Protein AF-A0A832T4N2-F1 (afdb_monomer_lite)

Foldseek 3Di:
DDDPVLLVQLLVVLLVCLVVCVVLVVQAWKKWWWKQFAPPHIDTDIDGDHYAQAWDWDDDPGMIIIIGTDDDSPSVVVSVVVCCNRVVVDQDQFDKFAADPQVRCVVSQWAWPDWDDDDAWIWTWTDHSNWIKIWTWGCPDDRMTGTHDIDTD

Secondary structure (DSSP, 8-state):
---HHHHHHHHHHHHHHHHHHHHHTTTSEEEEEEEEETTTEEEEEEEEESS----EEEE-SSEEEEEEE-----HHHHHHHHHHHHTT-S--TT-EEES-HHHHHHHTT-EEEEEEE-SS-EEEEEEETTEEEEEEEEEEETTEEEEEEEEE-

Organism: Pyrococcus horikoshii (NCBI:txid53953)

Structure (mmCIF, N/CA/C/O backbone):
data_AF-A0A832T4N2-F1
#
_entry.id   AF-A0A832T4N2-F1
#
loop_
_atom_site.group_PDB
_atom_site.id
_atom_site.type_symbol
_atom_site.label_atom_id
_atom_site.label_alt_id
_atom_site.label_comp_id
_atom_site.label_asym_id
_atom_site.label_entity_id
_atom_site.label_seq_id
_atom_site.pdbx_PDB_ins_code
_atom_site.Cartn_x
_atom_site.Cartn_y
_atom_site.Cartn_z
_atom_site.occupancy
_atom_site.B_iso_or_equiv
_atom_site.auth_seq_id
_atom_site.auth_comp_id
_atom_site.auth_asym_id
_atom_site.auth_atom_id
_atom_site.pdbx_PDB_model_num
ATOM 1 N N . MET A 1 1 ? -0.259 17.711 -1.023 1.00 61.34 1 MET A N 1
ATOM 2 C CA . MET A 1 1 ? 0.805 16.910 -0.364 1.00 61.34 1 MET A CA 1
ATOM 3 C C . MET A 1 1 ? 0.506 16.863 1.134 1.00 61.34 1 MET A C 1
ATOM 5 O O . MET A 1 1 ? 0.121 17.892 1.673 1.00 61.34 1 MET A O 1
ATOM 9 N N . ILE A 1 2 ? 0.613 15.702 1.794 1.00 75.25 2 ILE A N 1
ATOM 10 C CA . ILE A 1 2 ? 0.229 15.547 3.212 1.00 75.25 2 ILE A CA 1
ATOM 11 C C . ILE A 1 2 ? 1.229 16.268 4.131 1.00 75.25 2 ILE A C 1
ATOM 13 O O . ILE A 1 2 ? 2.436 16.036 4.037 1.00 75.25 2 ILE A O 1
ATOM 17 N N . THR A 1 3 ? 0.746 17.104 5.053 1.00 84.44 3 THR A N 1
ATOM 18 C CA . THR A 1 3 ? 1.600 17.839 6.004 1.00 84.44 3 THR A CA 1
ATOM 19 C C . THR A 1 3 ? 2.162 16.933 7.107 1.00 84.44 3 THR A C 1
ATOM 21 O O . THR A 1 3 ? 1.596 15.886 7.428 1.00 84.44 3 THR A O 1
ATOM 24 N N . ALA A 1 4 ? 3.261 17.345 7.752 1.00 84.81 4 ALA A N 1
ATOM 25 C CA . ALA A 1 4 ? 3.848 16.612 8.882 1.00 84.81 4 ALA A CA 1
ATOM 26 C C . ALA A 1 4 ? 2.855 16.417 10.047 1.00 84.81 4 ALA A C 1
ATOM 28 O O . ALA A 1 4 ? 2.838 15.365 10.688 1.00 84.81 4 ALA A O 1
ATOM 29 N N . THR A 1 5 ? 1.982 17.401 10.280 1.00 88.12 5 THR A N 1
ATOM 30 C CA . THR A 1 5 ? 0.914 17.324 11.284 1.00 88.12 5 THR A CA 1
ATOM 31 C C . THR A 1 5 ? -0.080 16.214 10.958 1.00 88.12 5 THR A C 1
ATOM 33 O O . THR A 1 5 ? -0.389 15.406 11.834 1.00 88.12 5 THR A O 1
ATOM 36 N N . ILE A 1 6 ? -0.524 16.121 9.699 1.00 88.00 6 ILE A N 1
ATOM 37 C CA . ILE A 1 6 ? -1.430 15.052 9.258 1.00 88.00 6 ILE A CA 1
ATOM 38 C C . ILE A 1 6 ? -0.735 13.692 9.388 1.00 88.00 6 ILE A C 1
ATOM 40 O O . ILE A 1 6 ? -1.332 12.768 9.924 1.00 88.00 6 ILE A O 1
ATOM 44 N N . LYS A 1 7 ? 0.548 13.568 9.019 1.00 90.12 7 LYS A N 1
ATOM 45 C CA . LYS A 1 7 ? 1.307 12.313 9.200 1.00 90.12 7 LYS A CA 1
ATOM 46 C C . LYS A 1 7 ? 1.343 11.859 10.661 1.00 90.12 7 LYS A C 1
ATOM 48 O O . LYS A 1 7 ? 1.111 10.690 10.954 1.00 90.12 7 LYS A O 1
ATOM 53 N N . ARG A 1 8 ? 1.594 12.784 11.592 1.00 91.50 8 ARG A N 1
ATOM 54 C CA . ARG A 1 8 ? 1.602 12.481 13.030 1.00 91.50 8 ARG A CA 1
ATOM 55 C C . ARG A 1 8 ? 0.223 12.051 13.531 1.00 91.50 8 ARG A C 1
ATOM 57 O O . ARG A 1 8 ? 0.135 11.111 14.315 1.00 91.50 8 ARG A O 1
ATOM 64 N N . ASN A 1 9 ? -0.833 12.738 13.103 1.00 92.19 9 ASN A N 1
ATOM 65 C CA . ASN A 1 9 ? -2.199 12.404 13.503 1.00 92.19 9 ASN A CA 1
ATOM 66 C C . ASN A 1 9 ? -2.627 11.051 12.917 1.00 92.19 9 ASN A C 1
ATOM 68 O O . ASN A 1 9 ? -3.176 10.230 13.640 1.00 92.19 9 ASN A O 1
ATOM 72 N N . LEU A 1 10 ? -2.263 10.770 11.665 1.00 93.12 10 LEU A N 1
ATOM 73 C CA . LEU A 1 10 ? -2.536 9.498 11.000 1.00 93.12 10 LEU A CA 1
ATOM 74 C C . LEU A 1 10 ? -1.922 8.329 11.772 1.00 93.12 10 LEU A C 1
ATOM 76 O O . LEU A 1 10 ? -2.597 7.347 12.056 1.00 93.12 10 LEU A O 1
ATOM 80 N N . PHE A 1 11 ? -0.651 8.455 12.164 1.00 94.88 11 PHE A N 1
ATOM 81 C CA . PHE A 1 11 ? 0.024 7.433 12.961 1.00 94.88 11 PHE A CA 1
ATOM 82 C C . PHE A 1 11 ? -0.671 7.189 14.310 1.00 94.88 11 PHE A C 1
ATOM 84 O O . PHE A 1 11 ? -0.791 6.041 14.744 1.00 94.88 11 PHE A O 1
ATOM 91 N N . LYS A 1 12 ? -1.149 8.255 14.968 1.00 94.69 12 LYS A N 1
ATOM 92 C CA . LYS A 1 12 ? -1.902 8.142 16.224 1.00 94.69 12 LYS A CA 1
ATOM 93 C C . LYS A 1 12 ? -3.214 7.389 16.026 1.00 94.69 12 LYS A C 1
ATOM 95 O O . LYS A 1 12 ? -3.474 6.473 16.798 1.00 94.69 12 LYS A O 1
ATOM 100 N N . GLU A 1 13 ? -3.999 7.732 15.007 1.00 95.50 13 GLU A N 1
ATOM 101 C CA . GLU A 1 13 ? -5.275 7.054 14.746 1.00 95.50 13 GLU A CA 1
ATOM 102 C C . GLU A 1 13 ? -5.066 5.583 14.363 1.00 95.50 13 GLU A C 1
ATOM 104 O O . GLU A 1 13 ? -5.690 4.709 14.955 1.00 95.50 13 GLU A O 1
ATOM 109 N N . ILE A 1 14 ? -4.093 5.270 13.499 1.00 95.56 14 ILE A N 1
ATOM 110 C CA . ILE A 1 14 ? -3.740 3.876 13.170 1.00 95.56 14 ILE A CA 1
ATOM 111 C C . ILE A 1 14 ? -3.344 3.089 14.426 1.00 95.56 14 ILE A C 1
ATOM 113 O O . ILE A 1 14 ? -3.730 1.933 14.587 1.00 95.56 14 ILE A O 1
ATOM 117 N N . SER A 1 15 ? -2.595 3.709 15.341 1.00 95.88 15 SER A N 1
ATOM 118 C CA . SER A 1 15 ? -2.179 3.055 16.588 1.00 95.88 15 SER A CA 1
ATOM 119 C C . SER A 1 15 ? -3.365 2.702 17.493 1.00 95.88 15 SER A C 1
ATOM 121 O O . SER A 1 15 ? -3.313 1.684 18.182 1.00 95.88 15 SER A O 1
ATOM 123 N N . LYS A 1 16 ? -4.438 3.505 17.479 1.00 96.06 16 LYS A N 1
ATOM 124 C CA . LYS A 1 16 ? -5.666 3.228 18.241 1.00 96.06 16 LYS A CA 1
ATOM 125 C C . LYS A 1 16 ? -6.472 2.068 17.661 1.00 96.06 16 LYS A C 1
ATOM 127 O O . LYS A 1 16 ? -7.135 1.381 18.426 1.00 96.06 16 LYS A O 1
ATOM 132 N N . LEU A 1 17 ? -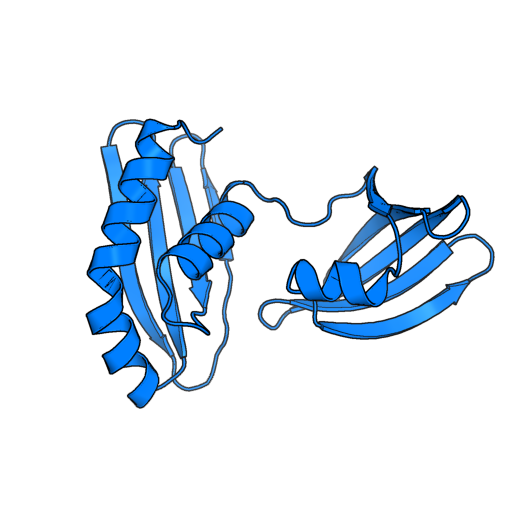6.386 1.832 16.351 1.00 95.06 17 LEU A N 1
ATOM 133 C CA . LEU A 1 17 ? -7.115 0.760 15.664 1.00 95.06 17 LEU A CA 1
ATOM 134 C C . LEU A 1 17 ? -6.474 -0.625 15.827 1.00 95.06 17 LEU A C 1
ATOM 136 O O . LEU A 1 17 ? -7.091 -1.627 15.485 1.00 95.06 17 LEU A O 1
ATOM 140 N N . ILE A 1 18 ? -5.249 -0.727 16.356 1.00 95.12 18 ILE A N 1
ATOM 141 C CA . ILE A 1 18 ? -4.545 -2.018 16.469 1.00 95.12 18 ILE A CA 1
ATOM 142 C C . ILE A 1 18 ? -5.327 -3.089 17.249 1.00 95.12 18 ILE A C 1
ATOM 144 O O . ILE A 1 18 ? -5.335 -4.233 16.787 1.00 95.12 18 ILE A O 1
ATOM 148 N N . PRO A 1 19 ? -5.967 -2.796 18.399 1.00 94.25 19 PRO A N 1
ATOM 149 C CA . PRO A 1 19 ? -6.781 -3.786 19.100 1.00 94.25 19 PRO A CA 1
ATOM 150 C C . PRO A 1 19 ? -7.951 -4.300 18.248 1.00 94.25 19 PRO A C 1
ATOM 152 O O . PRO A 1 19 ? -8.161 -5.506 18.180 1.00 94.25 19 PRO A O 1
ATOM 155 N N . GLU A 1 20 ? -8.647 -3.404 17.545 1.00 94.12 20 GLU A N 1
ATOM 156 C CA . GLU A 1 20 ? -9.7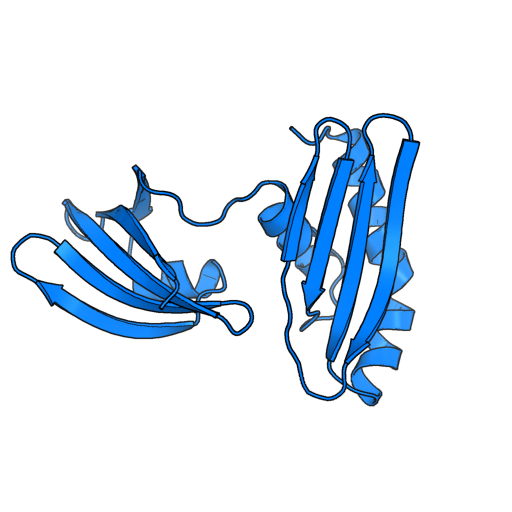82 -3.733 16.671 1.00 94.12 20 GLU A CA 1
ATOM 157 C C . GLU A 1 20 ? -9.349 -4.545 15.442 1.00 94.12 20 GLU A C 1
ATOM 159 O O . GLU A 1 20 ? -9.983 -5.537 15.091 1.00 94.12 20 GLU A O 1
ATOM 164 N N . ILE A 1 21 ? -8.214 -4.190 14.829 1.00 93.81 21 ILE A N 1
ATOM 165 C CA . ILE A 1 21 ? -7.609 -4.948 13.725 1.00 93.81 21 ILE A CA 1
ATOM 166 C C . ILE A 1 21 ? -7.258 -6.369 14.175 1.00 93.81 21 ILE A C 1
ATOM 168 O O . ILE A 1 21 ? -7.504 -7.326 13.443 1.00 93.81 21 ILE A O 1
ATOM 172 N N . LYS A 1 22 ? -6.668 -6.518 15.369 1.00 93.44 22 LYS A N 1
ATOM 173 C CA . LYS A 1 22 ? -6.297 -7.831 15.916 1.00 93.44 22 LYS A CA 1
ATOM 174 C C . LYS A 1 22 ? -7.508 -8.728 16.127 1.00 93.44 22 LYS A C 1
ATOM 176 O O . LYS A 1 22 ? -7.417 -9.913 15.830 1.00 93.44 22 LYS A O 1
ATOM 181 N N . ASP A 1 23 ? -8.606 -8.170 16.625 1.00 92.81 23 ASP A N 1
ATOM 182 C CA . ASP A 1 23 ? -9.857 -8.909 16.781 1.00 92.81 23 ASP A CA 1
ATOM 183 C C . ASP A 1 23 ? -10.460 -9.282 15.417 1.00 92.81 23 ASP A C 1
ATOM 185 O O . ASP A 1 23 ? -10.795 -10.438 15.168 1.00 92.81 23 ASP A O 1
ATOM 189 N N . SER A 1 24 ? -10.475 -8.325 14.486 1.00 91.50 24 SER A N 1
ATOM 190 C CA . SER A 1 24 ? -11.038 -8.470 13.139 1.00 91.50 24 SER A CA 1
ATOM 191 C C . SER A 1 24 ? -10.374 -9.556 12.287 1.00 91.50 24 SER A C 1
ATOM 193 O O . SER A 1 24 ? -11.046 -10.192 11.476 1.00 91.50 24 SER A O 1
ATOM 195 N N . LEU A 1 25 ? -9.077 -9.814 12.489 1.00 88.75 25 LEU A N 1
ATOM 196 C CA . LEU A 1 25 ? -8.342 -10.884 11.799 1.00 88.75 25 LEU A CA 1
ATOM 197 C C . LEU A 1 25 ? -8.918 -12.289 12.058 1.00 88.75 25 LEU A C 1
ATOM 199 O O . LEU A 1 25 ? -8.656 -13.199 11.276 1.00 88.75 25 LEU A O 1
ATOM 203 N N . ASN A 1 26 ? -9.709 -12.478 13.120 1.00 89.62 26 ASN A N 1
ATOM 204 C CA . ASN A 1 26 ? -10.373 -13.756 13.399 1.00 89.62 26 ASN A CA 1
ATOM 205 C C . ASN A 1 26 ? -11.611 -14.002 12.520 1.00 89.62 26 ASN A C 1
ATOM 207 O O . ASN A 1 26 ? -12.095 -15.130 12.453 1.00 89.62 26 ASN A O 1
ATOM 211 N N . TYR A 1 27 ? -12.129 -12.963 11.860 1.00 88.75 27 TYR A N 1
ATOM 212 C CA . TYR A 1 27 ? -13.405 -13.002 11.137 1.00 88.75 27 TYR A CA 1
ATOM 213 C C . TYR A 1 27 ? -13.253 -12.821 9.620 1.00 88.75 27 TYR A C 1
ATOM 215 O O . TYR A 1 27 ? -14.237 -12.924 8.889 1.00 88.75 27 TYR A O 1
ATOM 223 N N . GLY A 1 28 ? -12.039 -12.550 9.135 1.00 90.19 28 GLY A N 1
ATOM 224 C CA . GLY A 1 28 ? -11.753 -12.357 7.717 1.00 90.19 28 GLY A CA 1
ATOM 225 C C . GLY A 1 28 ? -10.527 -11.478 7.486 1.00 90.19 28 GLY A C 1
ATOM 226 O O . GLY A 1 28 ? -9.594 -11.451 8.286 1.00 90.19 28 GLY A O 1
ATOM 227 N N . ILE A 1 29 ? -10.542 -10.749 6.374 1.00 90.50 29 ILE A N 1
ATOM 228 C CA . ILE A 1 29 ? -9.520 -9.781 5.983 1.00 90.50 29 ILE A CA 1
ATOM 229 C C . ILE A 1 29 ? -9.999 -8.389 6.424 1.00 90.50 29 ILE A C 1
ATOM 231 O O . ILE A 1 29 ? -10.972 -7.891 5.854 1.00 90.50 29 ILE A O 1
ATOM 235 N N . PRO A 1 30 ? -9.368 -7.763 7.434 1.00 95.19 30 PRO A N 1
ATOM 236 C CA . PRO A 1 30 ? -9.691 -6.403 7.833 1.00 95.19 30 PRO A CA 1
ATOM 237 C C . PRO A 1 30 ? -9.147 -5.393 6.829 1.00 95.19 30 PRO A C 1
ATOM 239 O O . PRO A 1 30 ? -8.033 -5.539 6.325 1.00 95.19 30 PRO A O 1
ATOM 242 N N . HIS A 1 31 ? -9.889 -4.314 6.615 1.00 94.88 31 HIS A N 1
ATOM 243 C CA . HIS A 1 31 ? -9.498 -3.192 5.774 1.00 94.88 31 HIS A CA 1
ATOM 244 C C . HIS A 1 31 ? -9.613 -1.910 6.578 1.00 94.88 31 HIS A C 1
ATOM 246 O O . HIS A 1 31 ? -10.632 -1.657 7.218 1.00 94.88 31 HIS A O 1
ATOM 252 N N . ILE A 1 32 ? -8.580 -1.075 6.505 1.00 95.75 32 ILE A N 1
ATOM 253 C CA . ILE A 1 32 ? -8.663 0.306 6.971 1.00 95.75 32 ILE A CA 1
ATOM 254 C C . ILE A 1 32 ? -9.354 1.099 5.871 1.00 95.75 32 ILE A C 1
ATOM 256 O O . ILE A 1 32 ? -8.811 1.243 4.773 1.00 95.75 32 ILE A O 1
ATOM 260 N N . ILE A 1 33 ? -10.535 1.623 6.181 1.00 95.00 33 ILE A N 1
ATOM 261 C CA . ILE A 1 33 ? -11.198 2.638 5.370 1.00 95.00 33 ILE A CA 1
ATOM 262 C C . ILE A 1 33 ? -10.876 3.982 6.000 1.00 95.00 33 ILE A C 1
ATOM 264 O O . ILE A 1 33 ? -11.104 4.178 7.194 1.00 95.00 33 ILE A O 1
ATOM 268 N N . GLY A 1 34 ? -10.323 4.894 5.211 1.00 94.56 34 GLY A N 1
ATOM 269 C CA . GLY A 1 34 ? -9.903 6.191 5.706 1.00 94.56 34 GLY A CA 1
ATOM 270 C C . GLY A 1 34 ? -10.345 7.347 4.833 1.00 94.56 34 GLY A C 1
ATOM 271 O O . GLY A 1 34 ? -10.417 7.231 3.612 1.00 94.56 34 GLY A O 1
ATOM 272 N N . GLU A 1 35 ? -10.592 8.475 5.483 1.00 93.50 35 GLU A N 1
ATOM 273 C CA . GLU A 1 35 ? -10.809 9.776 4.869 1.00 93.50 35 GLU A CA 1
ATOM 274 C C . GLU A 1 35 ? -9.843 10.787 5.494 1.00 93.50 35 GLU A C 1
ATOM 276 O O . GLU A 1 35 ? -9.696 10.871 6.716 1.00 93.50 35 GLU A O 1
ATOM 281 N N . ILE A 1 36 ? -9.143 11.537 4.646 1.00 91.69 36 ILE A N 1
ATOM 282 C CA . ILE A 1 36 ? -8.245 12.616 5.047 1.00 91.69 36 ILE A CA 1
ATOM 283 C C . ILE A 1 36 ? -8.701 13.882 4.345 1.00 91.69 36 ILE A C 1
ATOM 285 O O . ILE A 1 36 ? -8.528 14.011 3.133 1.00 91.69 36 ILE A O 1
ATOM 289 N N . THR A 1 37 ? -9.204 14.832 5.119 1.00 88.25 37 THR A N 1
ATOM 290 C CA . THR A 1 37 ? -9.729 16.097 4.602 1.00 88.25 37 THR A CA 1
ATOM 291 C C . THR A 1 37 ? -8.789 17.229 4.986 1.00 88.25 37 THR A C 1
ATOM 293 O O . THR A 1 37 ? -8.317 17.318 6.127 1.00 88.25 37 THR A O 1
ATOM 296 N N . GLN A 1 38 ? -8.472 18.102 4.028 1.00 73.38 38 GLN A N 1
ATOM 297 C CA . GLN A 1 38 ? -7.623 19.260 4.290 1.00 73.38 38 GLN A CA 1
ATOM 298 C C . GLN A 1 38 ? -8.348 20.231 5.231 1.00 73.38 38 GLN A C 1
ATOM 300 O O . GLN A 1 38 ? -9.256 20.941 4.825 1.00 73.38 38 GLN A O 1
ATOM 305 N N . GLY A 1 39 ? -7.938 20.255 6.500 1.00 68.75 39 GLY A N 1
ATOM 306 C CA . GLY A 1 39 ? -8.473 21.164 7.521 1.00 68.75 39 GLY A CA 1
ATOM 307 C C . GLY A 1 39 ? -9.443 20.516 8.512 1.00 68.75 39 GLY A C 1
ATOM 308 O O . GLY A 1 39 ? -9.464 20.943 9.662 1.00 68.75 39 GLY A O 1
ATOM 309 N N . GLU A 1 40 ? -10.160 19.457 8.125 1.00 69.62 40 GLU A N 1
ATOM 310 C CA . GLU A 1 40 ? -11.175 18.820 8.988 1.00 69.62 40 GLU A CA 1
ATOM 311 C C . GLU A 1 40 ? -10.652 17.605 9.769 1.00 69.62 40 GLU A C 1
ATOM 313 O O . GLU A 1 40 ? -11.165 17.295 10.842 1.00 69.62 40 GLU A O 1
ATOM 318 N N . GLY A 1 41 ? -9.576 16.958 9.303 1.00 83.19 41 GLY A N 1
ATOM 319 C CA . GLY A 1 41 ? -8.879 15.923 10.068 1.00 83.19 41 GLY A CA 1
ATOM 320 C C . GLY A 1 41 ? -8.775 14.578 9.358 1.00 83.19 41 GLY A C 1
ATOM 321 O O . GLY A 1 41 ? -8.626 14.509 8.139 1.00 83.19 41 GLY A O 1
ATOM 322 N N . ILE A 1 42 ? -8.732 13.511 10.155 1.00 92.50 42 ILE A N 1
ATOM 323 C CA . ILE A 1 42 ? -8.522 12.135 9.702 1.00 92.50 42 ILE A CA 1
ATOM 324 C C . ILE A 1 42 ? -9.609 11.280 10.335 1.00 92.50 42 ILE A C 1
ATOM 326 O O . ILE A 1 42 ? -9.710 11.234 11.560 1.00 92.50 42 ILE A O 1
ATOM 330 N N . PHE A 1 43 ? -10.374 10.585 9.505 1.00 93.56 43 PHE A N 1
ATOM 331 C CA . PHE A 1 43 ? -11.329 9.574 9.928 1.00 93.56 43 PHE A CA 1
ATOM 332 C C . PHE A 1 43 ? -10.834 8.211 9.459 1.00 93.56 43 PHE A C 1
ATOM 334 O O . PHE A 1 43 ? -10.498 8.058 8.288 1.00 93.56 43 PHE A O 1
ATOM 341 N N . LEU A 1 44 ? -10.764 7.234 10.361 1.00 95.44 44 LEU A N 1
ATOM 342 C CA . L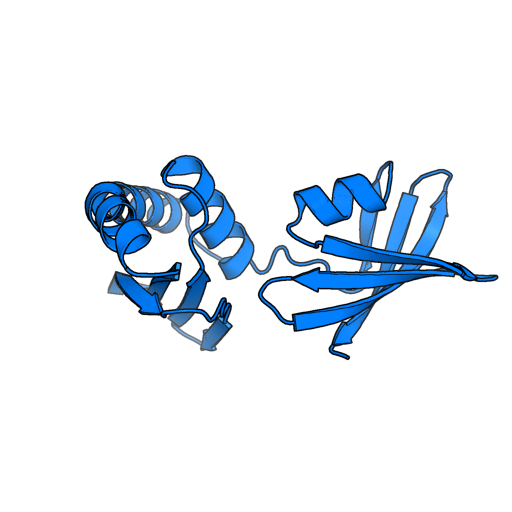EU A 1 44 ? -10.405 5.856 10.041 1.00 95.44 44 LEU A CA 1
ATOM 343 C C . LEU A 1 44 ? -11.417 4.911 10.692 1.00 95.44 44 LEU A C 1
ATOM 345 O O . LEU A 1 44 ? -11.788 5.111 11.846 1.00 95.44 44 LEU A O 1
ATOM 349 N N . GLN A 1 45 ? -11.798 3.861 9.975 1.00 95.19 45 GLN A N 1
ATOM 350 C CA . GLN A 1 45 ? -12.641 2.773 10.469 1.00 95.19 45 GLN A CA 1
ATOM 351 C C . GLN A 1 45 ? -12.130 1.431 9.941 1.00 95.19 45 GLN A C 1
ATOM 353 O O . GLN A 1 45 ? -11.464 1.385 8.900 1.00 95.19 45 GLN A O 1
ATOM 358 N N . ILE A 1 46 ? -12.461 0.342 10.634 1.00 95.69 46 ILE A N 1
ATOM 359 C CA . ILE A 1 46 ? -12.160 -1.017 10.184 1.00 95.69 46 ILE A CA 1
ATOM 360 C C . ILE A 1 46 ? -13.423 -1.663 9.625 1.00 95.69 46 ILE A C 1
ATOM 362 O O . ILE A 1 46 ? -14.493 -1.606 10.223 1.00 95.69 46 ILE A O 1
ATOM 366 N N . VAL A 1 47 ? -13.290 -2.290 8.461 1.00 94.50 47 VAL A N 1
ATOM 367 C CA . VAL A 1 47 ? -14.323 -3.151 7.880 1.00 94.50 47 VAL A CA 1
ATOM 368 C C . VAL A 1 47 ? -13.684 -4.475 7.508 1.00 94.50 47 VAL A C 1
ATOM 370 O O . VAL A 1 47 ? -12.621 -4.487 6.896 1.00 94.50 47 VAL A O 1
ATOM 373 N N . THR A 1 48 ? -14.331 -5.582 7.855 1.00 93.12 48 THR A N 1
ATOM 374 C CA . THR A 1 48 ? -13.808 -6.927 7.596 1.00 93.12 48 THR A CA 1
ATOM 375 C C . THR A 1 48 ? -14.597 -7.594 6.484 1.00 93.12 48 THR A C 1
ATOM 377 O O . THR A 1 48 ? -15.823 -7.681 6.548 1.00 93.12 48 THR A O 1
ATOM 380 N N . TYR A 1 49 ? -13.888 -8.093 5.475 1.00 88.81 49 TYR A N 1
ATOM 381 C CA . TYR A 1 49 ? -14.462 -8.879 4.386 1.00 88.81 49 TYR A CA 1
ATOM 382 C C . TYR A 1 49 ? -14.040 -10.342 4.527 1.00 88.81 49 TYR A C 1
ATOM 384 O O . TYR A 1 49 ? -12.909 -10.622 4.913 1.00 88.81 49 TYR A O 1
ATOM 392 N N . ALA A 1 50 ? -14.923 -11.283 4.192 1.00 82.31 50 ALA A N 1
ATOM 393 C CA . ALA A 1 50 ? -14.658 -12.711 4.390 1.00 82.31 50 ALA A CA 1
ATOM 394 C C . ALA A 1 50 ? -13.443 -13.221 3.587 1.00 82.31 50 ALA A C 1
ATOM 396 O O . ALA A 1 50 ? -12.629 -13.975 4.113 1.00 82.31 50 ALA A O 1
ATOM 397 N N . ASP A 1 51 ? -13.305 -12.803 2.327 1.00 79.44 51 ASP A N 1
ATOM 398 C CA . ASP A 1 51 ? -12.348 -13.394 1.380 1.00 79.44 51 ASP A CA 1
ATOM 399 C C . ASP A 1 51 ? -11.822 -12.418 0.308 1.00 79.44 51 ASP A C 1
ATOM 401 O O . ASP A 1 51 ? -11.132 -12.829 -0.627 1.00 79.44 51 ASP A O 1
ATOM 405 N N . LYS A 1 52 ? -12.112 -11.116 0.427 1.00 77.56 52 LYS A N 1
ATOM 406 C CA . LYS A 1 52 ? -11.740 -10.114 -0.585 1.00 77.56 52 LYS A CA 1
ATOM 407 C C . LYS A 1 52 ? -10.689 -9.144 -0.081 1.00 77.56 52 LYS A C 1
ATOM 409 O O . LYS A 1 52 ? -10.976 -8.293 0.753 1.00 77.56 52 LYS A O 1
ATOM 414 N N . GLU A 1 53 ? -9.493 -9.200 -0.659 1.00 82.69 53 GLU A N 1
ATOM 415 C CA . GLU A 1 53 ? -8.546 -8.087 -0.580 1.00 82.69 53 GLU A CA 1
ATOM 416 C C . GLU A 1 53 ? -8.990 -6.995 -1.555 1.00 82.69 53 GLU A C 1
ATOM 418 O O . GLU A 1 53 ? -9.149 -7.257 -2.743 1.00 82.69 53 GLU A O 1
ATOM 423 N N . GLN A 1 54 ? -9.197 -5.778 -1.056 1.00 77.94 54 GLN A N 1
ATOM 424 C CA . GLN A 1 54 ? -9.589 -4.647 -1.887 1.00 77.94 54 GLN A CA 1
ATOM 425 C C . GLN A 1 54 ? -8.805 -3.422 -1.458 1.00 77.94 54 GLN A C 1
ATOM 427 O O . GLN A 1 54 ? -8.819 -3.047 -0.287 1.00 77.94 54 GLN A O 1
ATOM 432 N N . GLN A 1 55 ? -8.121 -2.806 -2.413 1.00 82.00 55 GLN A N 1
ATOM 433 C CA . GLN A 1 55 ? -7.387 -1.572 -2.207 1.00 82.00 55 GLN A CA 1
ATOM 434 C C . GLN A 1 55 ? -7.940 -0.519 -3.159 1.00 82.00 55 GLN A C 1
ATOM 436 O O . GLN A 1 55 ? -8.058 -0.772 -4.351 1.00 82.00 55 GLN A O 1
ATOM 441 N N . LEU A 1 56 ? -8.268 0.661 -2.645 1.00 80.06 56 LEU A N 1
ATOM 442 C CA . LEU A 1 56 ? -8.787 1.758 -3.457 1.00 80.06 56 LEU A CA 1
ATOM 443 C C . LEU A 1 56 ? -8.259 3.081 -2.919 1.00 80.06 56 LEU A C 1
ATOM 445 O O . LEU A 1 56 ? -8.086 3.237 -1.712 1.00 80.06 56 LEU A O 1
ATOM 449 N N . ILE A 1 57 ? -8.031 4.042 -3.807 1.00 83.44 57 ILE A N 1
ATOM 450 C CA . ILE A 1 57 ? -7.793 5.433 -3.440 1.00 83.44 57 ILE A CA 1
ATOM 451 C C . ILE A 1 57 ? -8.579 6.342 -4.376 1.00 83.44 57 ILE A C 1
ATOM 453 O O . ILE A 1 57 ? -8.524 6.197 -5.595 1.00 83.44 57 ILE A O 1
ATOM 457 N N . VAL A 1 58 ? -9.300 7.289 -3.792 1.00 80.88 58 VAL A N 1
ATOM 458 C CA . VAL A 1 58 ? -10.038 8.332 -4.497 1.00 80.88 58 VAL A CA 1
ATOM 459 C C . VAL A 1 58 ? -9.505 9.665 -3.996 1.00 80.88 58 VAL A C 1
ATOM 461 O O . VAL A 1 58 ? -9.562 9.953 -2.801 1.00 80.88 58 VAL A O 1
ATOM 464 N N . ASN A 1 59 ? -8.948 10.454 -4.912 1.00 78.88 59 ASN A N 1
ATOM 465 C CA . ASN A 1 59 ? -8.488 11.806 -4.623 1.00 78.88 59 ASN A CA 1
ATOM 466 C C . ASN A 1 59 ? -9.511 12.792 -5.183 1.00 78.88 59 ASN A C 1
ATOM 468 O O . ASN A 1 59 ? -9.795 12.764 -6.378 1.00 78.88 59 ASN A O 1
ATOM 472 N N . ASP A 1 60 ? -10.025 13.648 -4.315 1.00 75.81 60 ASP A N 1
ATOM 473 C CA . ASP A 1 60 ? -10.894 14.777 -4.632 1.00 75.81 60 ASP A CA 1
ATOM 474 C C . ASP A 1 60 ? -10.167 16.077 -4.230 1.00 75.81 60 ASP A C 1
ATOM 476 O O . ASP A 1 60 ? -9.155 16.033 -3.523 1.00 75.81 60 ASP A O 1
ATOM 480 N N . GLU A 1 61 ? -10.639 17.239 -4.679 1.00 74.62 61 GLU A N 1
ATOM 481 C CA . GLU A 1 61 ? -9.934 18.523 -4.531 1.00 74.62 61 GLU A CA 1
ATOM 482 C C . GLU A 1 61 ? -9.571 18.849 -3.069 1.00 74.62 61 GLU A C 1
ATOM 484 O O . GLU A 1 61 ? -8.507 19.412 -2.796 1.00 74.62 61 GLU A O 1
ATOM 489 N N . SER A 1 62 ? -10.414 18.442 -2.114 1.00 83.25 62 SER A N 1
ATOM 490 C CA . SER A 1 62 ? -10.249 18.721 -0.681 1.00 83.25 62 SER A CA 1
ATOM 491 C C . SER A 1 62 ? -10.028 17.487 0.201 1.00 83.25 62 SER A C 1
ATOM 493 O O . SER A 1 62 ? -9.672 17.644 1.376 1.00 83.25 62 SER A O 1
ATOM 495 N N . LYS A 1 63 ? -10.194 16.270 -0.332 1.00 87.81 63 LYS A N 1
ATOM 496 C CA . LYS A 1 63 ? -10.190 15.034 0.465 1.00 87.81 63 LYS A CA 1
ATOM 497 C C . LYS A 1 63 ? -9.548 13.848 -0.243 1.00 87.81 63 LYS A C 1
ATOM 499 O O . LYS A 1 63 ? -9.562 13.732 -1.466 1.00 87.81 63 LYS A O 1
ATOM 504 N N . ILE A 1 64 ? -9.006 12.936 0.556 1.00 88.69 64 ILE A N 1
ATOM 505 C CA . ILE A 1 64 ? -8.486 11.650 0.098 1.00 88.69 64 ILE A CA 1
ATOM 506 C C . ILE A 1 64 ? -9.233 10.545 0.825 1.00 88.69 64 ILE A C 1
ATOM 508 O O . ILE A 1 64 ? -9.121 10.426 2.044 1.00 88.69 64 ILE A O 1
ATOM 512 N N . CYS A 1 65 ? -9.951 9.720 0.071 1.00 91.06 65 CYS A N 1
ATOM 513 C CA . CYS A 1 65 ? -10.610 8.525 0.580 1.00 91.06 65 CYS A CA 1
ATOM 514 C C . CYS A 1 65 ? -9.803 7.296 0.159 1.00 91.06 65 CYS A C 1
ATOM 516 O O . CYS A 1 65 ? -9.343 7.214 -0.981 1.00 91.06 65 CYS A O 1
ATOM 518 N N . PHE A 1 66 ? -9.628 6.327 1.050 1.00 90.69 66 PHE A N 1
ATOM 519 C CA . PHE A 1 66 ? -8.895 5.110 0.734 1.00 90.69 66 PHE A CA 1
ATOM 520 C C . PHE A 1 66 ? -9.452 3.879 1.441 1.00 90.69 66 PHE A C 1
ATOM 522 O O . PHE A 1 66 ? -10.069 3.966 2.499 1.00 90.69 66 PHE A O 1
ATOM 529 N N . ILE A 1 67 ? -9.185 2.722 0.844 1.00 91.38 67 ILE A N 1
ATOM 530 C CA . ILE A 1 67 ? -9.408 1.394 1.406 1.00 91.38 67 ILE A CA 1
ATOM 531 C C . ILE A 1 67 ? -8.075 0.656 1.300 1.00 91.38 67 ILE A C 1
ATOM 533 O O . ILE A 1 67 ? -7.474 0.625 0.225 1.00 91.38 67 ILE A O 1
ATOM 537 N N . LEU A 1 68 ? -7.596 0.083 2.402 1.00 91.81 68 LEU A N 1
ATOM 538 C CA . LEU A 1 68 ? -6.345 -0.672 2.445 1.00 91.81 68 LEU A CA 1
ATOM 539 C C . LEU A 1 68 ? -6.550 -1.990 3.207 1.00 91.81 68 LEU A C 1
ATOM 541 O O . LEU A 1 68 ? -6.878 -1.932 4.394 1.00 91.81 68 LEU A O 1
ATOM 545 N N . PRO A 1 69 ? -6.307 -3.162 2.590 1.00 92.44 69 PRO A N 1
ATOM 546 C CA . PRO A 1 69 ? -6.366 -4.430 3.302 1.00 92.44 69 PRO A CA 1
ATOM 547 C C . PRO A 1 69 ? -5.191 -4.540 4.281 1.00 92.44 69 PRO A C 1
ATOM 549 O O . PRO A 1 69 ? -4.050 -4.185 3.970 1.00 92.44 69 PRO A O 1
ATOM 552 N N . VAL A 1 70 ? -5.464 -5.061 5.469 1.00 92.06 70 VAL A N 1
ATOM 553 C CA . VAL A 1 70 ? -4.524 -5.159 6.581 1.00 92.06 70 VAL A CA 1
ATOM 554 C C . VAL A 1 70 ? -4.000 -6.586 6.695 1.00 92.06 70 VAL A C 1
ATOM 556 O O . VAL A 1 70 ? -4.755 -7.527 6.910 1.00 92.06 70 VAL A O 1
ATOM 559 N N . LYS A 1 71 ? -2.675 -6.739 6.584 1.00 80.81 71 LYS A N 1
ATOM 560 C CA . LYS A 1 71 ? -1.985 -8.044 6.669 1.00 80.81 71 LYS A CA 1
ATOM 561 C C . LYS A 1 71 ? -1.076 -8.190 7.894 1.00 80.81 71 LYS A C 1
ATOM 563 O O . LYS A 1 71 ? -0.499 -9.247 8.118 1.00 80.81 71 LYS A O 1
ATOM 568 N N . GLU A 1 72 ? -0.892 -7.118 8.657 1.00 83.56 72 GLU A N 1
ATOM 569 C CA . GLU A 1 72 ? 0.036 -7.014 9.789 1.00 83.56 72 GLU A CA 1
ATOM 570 C C . GLU A 1 72 ? -0.568 -6.069 10.836 1.00 83.56 72 GLU A C 1
ATOM 572 O O . GLU A 1 72 ? -1.335 -5.173 10.507 1.00 83.56 72 GLU A O 1
ATOM 577 N N . THR A 1 73 ? -0.215 -6.255 12.105 1.00 88.75 73 THR A N 1
ATOM 578 C CA . THR A 1 73 ? -0.773 -5.520 13.254 1.00 88.75 73 THR A CA 1
ATOM 579 C C . THR A 1 73 ? 0.208 -4.514 13.866 1.00 88.75 73 THR A C 1
ATOM 581 O O . THR A 1 73 ? -0.121 -3.801 14.813 1.00 88.75 73 THR A O 1
ATOM 584 N N . LYS A 1 74 ? 1.432 -4.408 13.340 1.00 91.06 74 LYS A N 1
ATOM 585 C CA . LYS A 1 74 ? 2.388 -3.357 13.708 1.00 91.06 74 LYS A CA 1
ATOM 586 C C . LYS A 1 74 ? 1.939 -2.006 13.154 1.00 91.06 74 LYS A C 1
ATOM 588 O O . LYS A 1 74 ? 2.033 -1.758 11.953 1.00 91.06 74 LYS A O 1
ATOM 593 N N . ALA A 1 75 ? 1.584 -1.088 14.055 1.00 92.56 75 ALA A N 1
ATOM 594 C CA . ALA A 1 75 ? 1.149 0.274 13.726 1.00 92.56 75 ALA A CA 1
ATOM 595 C C . ALA A 1 75 ? 2.095 1.015 12.772 1.00 92.56 75 ALA A C 1
ATOM 597 O O . ALA A 1 75 ? 1.644 1.637 11.816 1.00 92.56 75 ALA A O 1
ATOM 598 N N . TYR A 1 76 ? 3.412 0.912 12.984 1.00 90.94 76 TYR A N 1
ATOM 599 C CA . TYR A 1 76 ? 4.390 1.555 12.103 1.00 90.94 76 TYR A CA 1
ATOM 600 C C . TYR A 1 76 ? 4.329 1.017 10.671 1.00 90.94 76 TYR A C 1
ATOM 602 O O . TYR A 1 76 ? 4.407 1.791 9.721 1.00 90.94 76 TYR A O 1
ATOM 610 N N . LYS A 1 77 ? 4.149 -0.297 10.505 1.00 88.38 77 LYS A N 1
ATOM 611 C CA . LYS A 1 77 ? 4.077 -0.909 9.179 1.00 88.38 77 LYS A CA 1
ATOM 612 C C . LYS A 1 77 ? 2.805 -0.475 8.449 1.00 88.38 77 LYS A C 1
ATOM 614 O O . LYS A 1 77 ? 2.904 -0.007 7.321 1.00 88.38 77 LYS A O 1
ATOM 619 N N . LEU A 1 78 ? 1.665 -0.505 9.139 1.00 92.12 78 LEU A N 1
ATOM 620 C CA . LEU A 1 78 ? 0.388 -0.021 8.608 1.00 92.12 78 LEU A CA 1
ATOM 621 C C . LEU A 1 78 ? 0.427 1.458 8.237 1.00 92.12 78 LEU A C 1
ATOM 623 O O . LEU A 1 78 ? -0.039 1.840 7.172 1.00 92.12 78 LEU A O 1
ATOM 627 N N . PHE A 1 79 ? 1.039 2.290 9.075 1.00 93.19 79 PHE A N 1
ATOM 628 C CA . PHE A 1 79 ? 1.233 3.702 8.775 1.00 93.19 79 PHE A CA 1
ATOM 629 C C . PHE A 1 79 ? 2.033 3.926 7.493 1.00 93.19 79 PHE A C 1
ATOM 631 O O . PHE A 1 79 ? 1.647 4.753 6.669 1.00 93.19 79 PHE A O 1
ATOM 638 N N . ILE A 1 80 ? 3.121 3.180 7.300 1.00 87.75 80 ILE A N 1
ATOM 639 C CA . ILE A 1 80 ? 3.903 3.246 6.064 1.00 87.75 80 ILE A CA 1
ATOM 640 C C . ILE A 1 80 ? 3.080 2.768 4.864 1.00 87.75 80 ILE A C 1
ATOM 642 O O . ILE A 1 80 ? 3.137 3.399 3.812 1.00 87.75 80 ILE A O 1
ATOM 646 N N . ASP A 1 81 ? 2.300 1.699 5.010 1.00 87.81 81 ASP A N 1
ATOM 647 C CA . ASP A 1 81 ? 1.479 1.163 3.923 1.00 87.81 81 ASP A CA 1
ATOM 648 C C . ASP A 1 81 ? 0.369 2.154 3.515 1.00 87.81 81 ASP A C 1
ATOM 650 O O . ASP A 1 81 ? 0.205 2.439 2.327 1.00 87.81 81 ASP A O 1
ATOM 654 N N . VAL A 1 82 ? -0.299 2.786 4.488 1.00 90.19 82 VAL A N 1
ATOM 655 C CA . VAL A 1 82 ? -1.278 3.861 4.258 1.00 90.19 82 VAL A CA 1
ATOM 656 C C . VAL A 1 82 ? -0.615 5.086 3.616 1.00 90.19 82 VAL A C 1
ATOM 658 O O . VAL A 1 82 ? -1.135 5.625 2.641 1.00 90.19 82 VAL A O 1
ATOM 661 N N . LEU A 1 83 ? 0.560 5.518 4.089 1.00 88.31 83 LEU A N 1
ATOM 662 C CA . LEU A 1 83 ? 1.289 6.627 3.461 1.00 88.31 83 LEU A CA 1
ATOM 663 C C . LEU A 1 83 ? 1.683 6.328 2.016 1.00 88.31 83 LEU A C 1
ATOM 665 O O . LEU A 1 83 ? 1.562 7.203 1.163 1.00 88.31 83 LEU A O 1
ATOM 669 N N . ASN A 1 84 ? 2.158 5.115 1.736 1.00 83.00 84 ASN A N 1
ATOM 670 C CA . ASN A 1 84 ? 2.529 4.710 0.384 1.00 83.00 84 ASN A CA 1
ATOM 671 C C . ASN A 1 84 ? 1.322 4.729 -0.557 1.00 83.00 84 ASN A C 1
ATOM 673 O O . ASN A 1 84 ? 1.471 5.131 -1.713 1.00 83.00 84 ASN A O 1
ATOM 677 N N . LEU A 1 85 ? 0.148 4.332 -0.053 1.00 84.38 85 LEU A N 1
ATOM 678 C CA . LEU A 1 85 ? -1.113 4.421 -0.779 1.00 84.38 85 LEU A CA 1
ATOM 679 C C . LEU A 1 85 ? -1.489 5.885 -1.057 1.00 84.38 85 LEU A C 1
ATOM 681 O O . LEU A 1 85 ? -1.643 6.257 -2.218 1.00 84.38 85 LEU A O 1
ATOM 685 N N . ILE A 1 86 ? -1.563 6.730 -0.021 1.00 84.88 86 ILE A N 1
ATOM 686 C CA . ILE A 1 86 ? -2.030 8.126 -0.134 1.00 84.88 86 ILE A CA 1
ATOM 687 C C . ILE A 1 86 ? -1.085 8.994 -0.960 1.00 84.88 86 ILE A C 1
ATOM 689 O O . ILE A 1 86 ? -1.510 9.762 -1.818 1.00 84.88 86 ILE A O 1
ATOM 693 N N . GLU A 1 87 ? 0.219 8.890 -0.716 1.00 77.88 87 GLU A N 1
ATOM 694 C CA . GLU A 1 87 ? 1.212 9.643 -1.485 1.00 77.88 87 GLU A CA 1
ATOM 695 C C . GLU A 1 87 ? 1.386 9.076 -2.900 1.00 77.88 87 GLU A C 1
ATOM 697 O O . GLU A 1 87 ? 2.180 9.602 -3.681 1.00 77.88 87 GLU A O 1
ATOM 702 N N . ASN A 1 88 ? 0.634 8.020 -3.234 1.00 63.72 88 ASN A N 1
ATOM 703 C CA . ASN A 1 88 ? 0.661 7.338 -4.511 1.00 63.72 88 ASN A CA 1
ATOM 704 C C . ASN A 1 88 ? 2.108 7.045 -4.927 1.00 63.72 88 ASN A C 1
ATOM 706 O O . ASN A 1 88 ? 2.510 7.261 -6.074 1.00 63.72 88 ASN A O 1
ATOM 710 N N . ARG A 1 89 ? 2.894 6.544 -3.960 1.00 59.09 89 ARG A N 1
ATOM 711 C CA . ARG A 1 89 ? 4.258 6.027 -4.159 1.00 59.09 89 ARG A CA 1
ATOM 712 C C . ARG A 1 89 ? 4.236 4.672 -4.876 1.00 59.09 89 ARG A C 1
ATOM 714 O O . ARG A 1 89 ? 5.141 3.854 -4.721 1.00 59.09 89 ARG A O 1
ATOM 721 N N . GLY A 1 90 ? 3.172 4.408 -5.631 1.00 60.88 90 GLY A N 1
ATOM 722 C CA . GLY A 1 90 ? 3.157 3.375 -6.643 1.00 60.88 90 GLY A CA 1
ATOM 723 C C . GLY A 1 90 ? 4.157 3.725 -7.737 1.00 60.88 90 GLY A C 1
ATOM 724 O O . GLY A 1 90 ? 4.485 4.889 -7.971 1.00 60.88 90 GLY A O 1
ATOM 725 N N . LEU A 1 91 ? 4.662 2.694 -8.400 1.00 71.69 91 LEU A N 1
ATOM 726 C CA . LEU A 1 91 ? 5.472 2.886 -9.590 1.00 71.69 91 LEU A CA 1
ATOM 727 C C . LEU A 1 91 ? 4.633 3.586 -10.659 1.00 71.69 91 LEU A C 1
ATOM 729 O O . LEU A 1 91 ? 3.582 3.087 -11.055 1.00 71.69 91 LEU A O 1
ATOM 733 N N . LYS A 1 92 ? 5.112 4.742 -11.112 1.00 80.81 92 LYS A N 1
ATOM 734 C CA . LYS A 1 92 ? 4.558 5.487 -12.246 1.00 80.81 92 LYS A CA 1
ATOM 735 C C . LYS A 1 92 ? 5.530 5.434 -13.422 1.00 80.81 92 LYS A C 1
ATOM 737 O O . LYS A 1 92 ? 6.736 5.327 -13.174 1.00 80.81 92 LYS A O 1
ATOM 742 N N . PRO A 1 93 ? 5.055 5.556 -14.672 1.00 86.00 93 PRO A N 1
ATOM 743 C CA . PRO A 1 93 ? 5.934 5.794 -15.811 1.00 86.00 93 PRO A CA 1
ATOM 744 C C . PRO A 1 93 ? 6.977 6.879 -15.493 1.00 86.00 93 PRO A C 1
ATOM 746 O O . PRO A 1 93 ? 6.638 7.939 -14.969 1.00 86.00 93 PRO A O 1
ATOM 749 N N . GLY A 1 94 ? 8.250 6.577 -15.735 1.00 84.12 94 GLY A N 1
ATOM 750 C CA . GLY A 1 94 ? 9.412 7.388 -15.372 1.00 84.12 94 GLY A CA 1
ATOM 751 C C . GLY A 1 94 ? 10.093 7.014 -14.050 1.00 84.12 94 GLY A C 1
ATOM 752 O O . GLY A 1 94 ? 11.186 7.506 -13.795 1.00 84.12 94 GLY A O 1
ATOM 753 N N . SER A 1 95 ? 9.500 6.149 -13.219 1.00 86.06 95 SER A N 1
ATOM 754 C CA . SER A 1 95 ? 10.111 5.716 -11.950 1.00 86.06 95 SER A CA 1
ATOM 755 C C . SER A 1 95 ? 11.304 4.795 -12.192 1.00 86.06 95 SER A C 1
ATOM 757 O O . SER A 1 95 ? 11.179 3.834 -12.94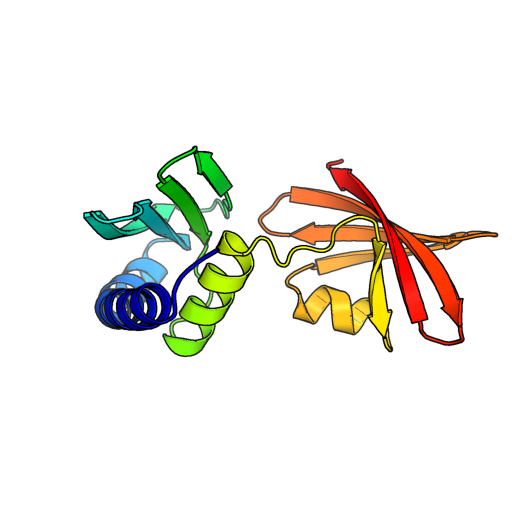6 1.00 86.06 95 SER A O 1
ATOM 759 N N . THR 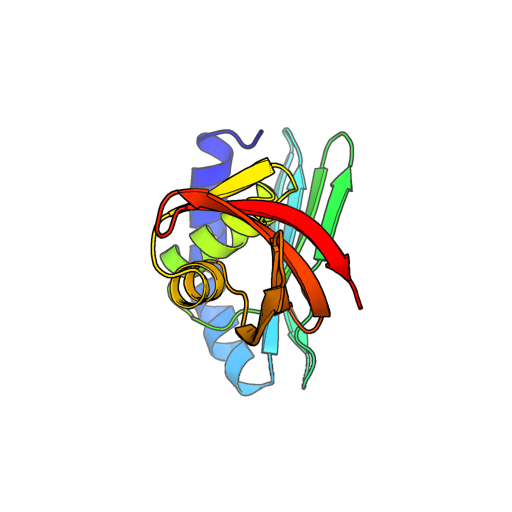A 1 96 ? 12.416 5.026 -11.494 1.00 87.94 96 THR A N 1
ATOM 760 C CA . THR A 1 96 ? 13.614 4.178 -11.583 1.00 87.94 96 THR A CA 1
ATOM 761 C C . THR A 1 96 ? 13.720 3.224 -10.393 1.00 87.94 96 THR A C 1
ATOM 763 O O . THR A 1 96 ? 13.496 3.607 -9.242 1.00 87.94 96 THR A O 1
ATOM 766 N N . ILE A 1 97 ? 14.088 1.975 -10.665 1.00 88.81 97 ILE A N 1
ATOM 767 C CA . ILE A 1 97 ? 14.369 0.921 -9.694 1.00 88.81 97 ILE A CA 1
ATOM 768 C C . ILE A 1 97 ? 15.834 0.506 -9.834 1.00 88.81 97 ILE A C 1
ATOM 770 O O . ILE A 1 97 ? 16.260 0.080 -10.901 1.00 88.81 97 ILE A O 1
ATOM 774 N N . MET A 1 98 ? 16.573 0.575 -8.726 1.00 90.38 98 MET A N 1
ATOM 775 C CA . MET A 1 98 ? 17.970 0.140 -8.641 1.00 90.38 98 MET A CA 1
ATOM 776 C C . MET A 1 98 ? 18.102 -1.224 -7.952 1.00 90.38 98 MET A C 1
ATOM 778 O O . MET A 1 98 ? 17.581 -1.430 -6.846 1.00 90.38 98 MET A O 1
ATOM 782 N N . GLY A 1 99 ? 18.896 -2.115 -8.536 1.00 90.75 99 GLY A N 1
ATOM 783 C CA . GLY A 1 99 ? 19.167 -3.467 -8.055 1.00 90.75 99 GLY A CA 1
ATOM 784 C C . GLY A 1 99 ? 18.218 -4.512 -8.642 1.00 90.75 99 GLY A C 1
ATOM 785 O O . GLY A 1 99 ? 17.584 -4.292 -9.667 1.00 90.75 99 GLY A O 1
ATOM 786 N N . ASP A 1 100 ? 18.113 -5.652 -7.960 1.00 92.56 100 ASP A N 1
ATOM 787 C CA . ASP A 1 100 ? 17.259 -6.762 -8.389 1.00 92.56 100 ASP A CA 1
ATOM 788 C C . ASP A 1 100 ? 15.784 -6.335 -8.517 1.00 92.56 100 ASP A C 1
ATOM 790 O O . ASP A 1 100 ? 15.115 -6.021 -7.523 1.00 92.56 100 ASP A O 1
ATOM 794 N N . LEU A 1 101 ? 15.285 -6.317 -9.758 1.00 92.50 101 LEU A N 1
ATOM 795 C CA . LEU A 1 101 ? 13.962 -5.800 -10.109 1.00 92.50 101 LEU A CA 1
ATOM 796 C C . LEU A 1 101 ? 12.849 -6.525 -9.346 1.00 92.50 101 LEU A C 1
ATOM 798 O O . LEU A 1 101 ? 11.952 -5.883 -8.795 1.00 92.50 101 LEU A O 1
ATOM 802 N N . LYS A 1 102 ? 12.936 -7.856 -9.252 1.00 93.31 102 LYS A N 1
ATOM 803 C CA . LYS A 1 102 ? 11.938 -8.682 -8.567 1.00 93.31 102 LYS A CA 1
ATOM 804 C C . LYS A 1 102 ? 11.851 -8.338 -7.081 1.00 93.31 102 LYS A C 1
ATOM 806 O O . LYS A 1 102 ? 10.777 -7.987 -6.597 1.00 93.31 102 LYS A O 1
ATOM 811 N N . SER A 1 103 ? 12.975 -8.376 -6.366 1.00 88.25 103 SER A N 1
ATOM 812 C CA . SER A 1 103 ? 13.033 -8.084 -4.931 1.00 88.25 103 SER A CA 1
ATOM 813 C C . SER A 1 103 ? 12.548 -6.669 -4.617 1.00 88.25 103 SER A C 1
ATOM 815 O O . SER A 1 103 ? 11.886 -6.432 -3.603 1.00 88.25 103 SER A O 1
ATOM 817 N N . ARG A 1 104 ? 12.860 -5.700 -5.483 1.00 87.00 104 ARG A N 1
ATOM 818 C CA . ARG A 1 104 ? 12.402 -4.316 -5.322 1.00 87.00 104 ARG A CA 1
ATOM 819 C C . ARG A 1 104 ? 10.896 -4.183 -5.515 1.00 87.00 104 ARG A C 1
ATOM 821 O O . ARG A 1 104 ? 10.257 -3.525 -4.697 1.00 87.00 104 ARG A O 1
ATOM 828 N N . LEU A 1 105 ? 10.332 -4.829 -6.532 1.00 89.62 105 LEU A N 1
ATOM 829 C CA . LEU A 1 105 ? 8.887 -4.859 -6.761 1.00 89.62 105 LEU A CA 1
ATOM 830 C C . LEU A 1 105 ? 8.140 -5.501 -5.585 1.00 89.62 105 LEU A C 1
ATOM 832 O O . LEU A 1 105 ? 7.169 -4.926 -5.090 1.00 89.62 105 LEU A O 1
ATOM 836 N N . GLU A 1 106 ? 8.648 -6.616 -5.064 1.00 85.50 106 GLU A N 1
ATOM 837 C CA . GLU A 1 106 ? 8.080 -7.295 -3.891 1.00 85.50 106 GLU A CA 1
ATOM 838 C C . GLU A 1 106 ? 8.109 -6.415 -2.636 1.00 85.50 106 GLU A C 1
ATOM 840 O O . GLU A 1 106 ? 7.112 -6.325 -1.917 1.00 85.50 106 GLU A O 1
ATOM 845 N N . LYS A 1 107 ? 9.192 -5.657 -2.412 1.00 78.06 107 LYS A N 1
ATOM 846 C CA . LYS A 1 107 ? 9.268 -4.661 -1.325 1.00 78.06 107 LYS A CA 1
ATOM 847 C C . LYS A 1 107 ? 8.263 -3.515 -1.478 1.00 78.06 107 LYS A C 1
ATOM 849 O O . LYS A 1 107 ? 7.852 -2.938 -0.473 1.00 78.06 107 LYS A O 1
ATOM 854 N N . LEU A 1 108 ? 7.862 -3.195 -2.708 1.00 78.12 108 LEU A N 1
ATOM 855 C CA . LEU A 1 108 ? 6.824 -2.206 -3.027 1.00 78.12 108 LEU A CA 1
ATOM 856 C C . LEU A 1 108 ? 5.398 -2.793 -2.984 1.00 78.12 108 LEU A C 1
ATOM 858 O O . LEU A 1 108 ? 4.426 -2.100 -3.315 1.00 78.12 108 LEU A O 1
ATOM 862 N N . GLY A 1 109 ? 5.264 -4.054 -2.565 1.00 76.06 109 GLY A N 1
ATOM 863 C CA . GLY A 1 109 ? 3.991 -4.750 -2.397 1.00 76.06 109 GLY A CA 1
ATOM 864 C C . GLY A 1 109 ? 3.465 -5.426 -3.663 1.00 76.06 109 GLY A C 1
ATOM 865 O O . GLY A 1 109 ? 2.308 -5.836 -3.677 1.00 76.06 109 GLY A O 1
ATOM 866 N N . TYR A 1 110 ? 4.274 -5.540 -4.719 1.00 87.69 110 TYR A N 1
ATOM 867 C CA . TYR A 1 110 ? 3.913 -6.276 -5.929 1.00 87.69 110 TYR A CA 1
ATOM 868 C C . TYR A 1 110 ? 4.368 -7.729 -5.833 1.00 87.69 110 TYR A C 1
ATOM 870 O O . TYR A 1 110 ? 5.554 -8.009 -5.708 1.00 87.69 110 TYR A O 1
ATOM 878 N N . LYS A 1 111 ? 3.449 -8.679 -5.975 1.00 90.94 111 LYS A N 1
ATOM 879 C CA . LYS A 1 111 ? 3.797 -10.084 -6.183 1.00 90.94 111 LYS A CA 1
ATOM 880 C C . LYS A 1 111 ? 4.148 -10.292 -7.652 1.00 90.94 111 LYS A C 1
ATOM 882 O O . LYS A 1 111 ? 3.269 -10.216 -8.506 1.00 90.94 111 LYS A O 1
ATOM 887 N N . VAL A 1 112 ? 5.412 -10.564 -7.955 1.00 94.88 112 VAL A N 1
ATOM 888 C CA . VAL A 1 112 ? 5.861 -10.826 -9.329 1.00 94.88 112 VAL A CA 1
ATOM 889 C C . VAL A 1 112 ? 5.445 -12.236 -9.749 1.00 94.88 112 VAL A C 1
ATOM 891 O O . VAL A 1 112 ? 5.830 -13.217 -9.116 1.00 94.88 112 VAL A O 1
ATOM 894 N N . VAL A 1 113 ? 4.648 -12.335 -10.811 1.00 96.25 113 VAL A N 1
ATOM 895 C CA . VAL A 1 113 ? 4.145 -13.606 -11.361 1.00 96.25 113 VAL A CA 1
ATOM 896 C C . VAL A 1 113 ? 4.999 -14.064 -12.537 1.00 96.25 113 VAL A C 1
ATOM 898 O O . VAL A 1 113 ? 5.254 -15.254 -12.691 1.00 96.25 113 VAL A O 1
ATOM 901 N N . TRP A 1 114 ? 5.449 -13.115 -13.355 1.00 96.06 114 TRP A N 1
ATOM 902 C CA . TRP A 1 114 ? 6.225 -13.385 -14.556 1.00 96.06 114 TRP A CA 1
ATOM 903 C C . TRP A 1 114 ? 7.201 -12.242 -14.821 1.00 96.06 114 TRP A C 1
ATOM 905 O O . TRP A 1 114 ? 6.838 -11.077 -14.661 1.00 96.06 114 TRP A O 1
ATOM 915 N N . ILE A 1 115 ? 8.419 -12.579 -15.236 1.00 96.31 115 ILE A N 1
ATOM 916 C CA . ILE A 1 115 ? 9.427 -11.647 -15.750 1.00 96.31 115 ILE A CA 1
ATOM 917 C C . ILE A 1 115 ? 9.940 -12.223 -17.062 1.00 96.31 115 ILE A C 1
ATOM 919 O O . ILE A 1 115 ? 10.271 -13.405 -17.135 1.00 96.31 115 ILE A O 1
ATOM 923 N N . THR A 1 116 ? 10.019 -11.391 -18.093 1.00 95.44 116 THR A N 1
ATOM 924 C CA . THR A 1 116 ? 10.619 -11.763 -19.371 1.00 95.44 116 THR A CA 1
ATOM 925 C C . THR A 1 116 ? 11.426 -10.598 -19.930 1.00 95.44 116 THR A C 1
ATOM 927 O O . THR A 1 116 ? 10.874 -9.506 -20.087 1.00 95.44 116 THR A O 1
ATOM 930 N N . PRO A 1 117 ? 12.714 -10.807 -20.247 1.00 93.38 117 PRO A N 1
ATOM 931 C CA . PRO A 1 117 ? 13.458 -9.856 -21.052 1.00 93.38 117 PRO A CA 1
ATOM 932 C C . PRO A 1 117 ? 12.958 -9.916 -22.503 1.00 93.38 117 PRO A C 1
ATOM 934 O O . PRO A 1 117 ? 12.873 -10.989 -23.098 1.00 93.38 117 PRO A O 1
ATOM 937 N N . MET A 1 118 ? 12.621 -8.760 -23.062 1.00 88.44 118 MET A N 1
ATOM 938 C CA . MET A 1 118 ? 12.427 -8.530 -24.494 1.00 88.44 118 MET A CA 1
ATOM 939 C C . MET A 1 118 ? 13.615 -7.711 -25.020 1.00 88.44 118 MET A C 1
ATOM 941 O O . MET A 1 118 ? 14.454 -7.276 -24.238 1.00 88.44 118 MET A O 1
ATOM 945 N N . HIS A 1 119 ? 13.687 -7.492 -26.336 1.00 82.56 119 HIS A N 1
ATOM 946 C CA . HIS A 1 119 ? 14.818 -6.795 -26.966 1.00 82.56 119 HIS A CA 1
ATOM 947 C C . HIS A 1 119 ? 15.167 -5.449 -26.306 1.00 82.56 119 HIS A C 1
ATOM 949 O O . HIS A 1 119 ? 16.318 -5.253 -25.933 1.00 82.56 119 HIS A O 1
ATOM 955 N N . ASP A 1 120 ? 14.174 -4.575 -26.110 1.00 86.81 120 ASP A N 1
ATOM 956 C CA . ASP A 1 120 ? 14.405 -3.199 -25.636 1.00 86.81 120 ASP A CA 1
ATOM 957 C C . ASP A 1 120 ? 13.815 -2.928 -24.240 1.00 86.81 120 ASP A C 1
ATOM 959 O O . ASP A 1 120 ? 13.878 -1.813 -23.726 1.00 86.81 120 ASP A O 1
ATOM 963 N N . PHE A 1 121 ? 13.171 -3.924 -23.626 1.00 93.44 121 PHE A N 1
ATOM 964 C CA . PHE A 1 121 ? 12.512 -3.763 -22.331 1.00 93.44 121 PHE A CA 1
ATOM 965 C C . PHE A 1 121 ? 12.362 -5.089 -21.590 1.00 93.44 121 PHE A C 1
ATOM 967 O O . PHE A 1 121 ? 12.265 -6.155 -22.186 1.00 93.44 121 PHE A O 1
ATOM 974 N N . VAL A 1 122 ? 12.242 -5.022 -20.271 1.00 95.69 122 VAL A N 1
ATOM 975 C CA . VAL A 1 122 ? 11.813 -6.127 -19.419 1.00 95.69 122 VAL A CA 1
ATOM 976 C C . VAL A 1 122 ? 10.314 -6.002 -19.182 1.00 95.69 122 VAL A C 1
ATOM 978 O O . VAL A 1 122 ? 9.835 -5.003 -18.640 1.00 95.69 122 VAL A O 1
ATOM 981 N N . GLU A 1 123 ? 9.554 -7.016 -19.583 1.00 96.56 123 GLU A N 1
ATOM 982 C CA . GLU A 1 123 ? 8.138 -7.116 -19.243 1.00 96.56 123 GLU A CA 1
ATOM 983 C C . GLU A 1 123 ? 7.966 -7.861 -17.919 1.00 96.56 123 GLU A C 1
ATOM 985 O O . GLU A 1 123 ? 8.548 -8.927 -17.696 1.00 96.56 123 GLU A O 1
ATOM 990 N N . VAL A 1 124 ? 7.141 -7.302 -17.038 1.00 97.12 124 VAL A N 1
ATOM 991 C CA . VAL A 1 124 ? 6.843 -7.869 -15.727 1.00 97.12 124 VAL A CA 1
ATOM 992 C C . VAL A 1 124 ? 5.338 -7.936 -15.529 1.00 97.12 124 VAL A C 1
ATOM 994 O O . VAL A 1 124 ? 4.650 -6.920 -15.603 1.00 97.12 124 VAL A O 1
ATOM 997 N N . ILE A 1 125 ? 4.823 -9.125 -15.224 1.00 97.00 125 ILE A N 1
ATOM 998 C CA . ILE A 1 125 ? 3.446 -9.297 -14.760 1.00 97.00 125 ILE A CA 1
ATOM 999 C C . ILE A 1 125 ? 3.462 -9.395 -13.242 1.00 97.00 125 ILE A C 1
ATOM 1001 O O . ILE A 1 125 ? 4.149 -10.243 -12.665 1.00 97.00 125 ILE A O 1
ATOM 1005 N N . THR A 1 126 ? 2.689 -8.535 -12.589 1.00 94.88 126 THR A N 1
ATOM 1006 C CA . THR A 1 126 ? 2.601 -8.463 -11.130 1.00 94.88 126 THR A CA 1
ATOM 1007 C C . THR A 1 126 ? 1.161 -8.523 -10.648 1.00 94.88 126 THR A C 1
ATOM 1009 O O . THR A 1 126 ? 0.237 -8.253 -11.408 1.00 94.88 126 THR A O 1
ATOM 1012 N N . VAL A 1 127 ? 0.975 -8.870 -9.377 1.00 88.12 127 VAL A N 1
ATOM 1013 C CA . VAL A 1 127 ? -0.295 -8.753 -8.657 1.00 88.12 127 VAL A CA 1
ATOM 1014 C C . VAL A 1 127 ? -0.097 -7.827 -7.465 1.00 88.12 127 VAL A C 1
ATOM 1016 O O . VAL A 1 127 ? 0.836 -8.032 -6.687 1.00 88.12 127 VAL A O 1
ATOM 1019 N N . LYS A 1 128 ? -0.971 -6.839 -7.276 1.00 82.19 128 LYS A N 1
ATOM 1020 C CA . LYS A 1 128 ? -0.985 -5.992 -6.075 1.00 82.19 128 LYS A CA 1
ATOM 1021 C C . LYS A 1 128 ? -2.423 -5.655 -5.704 1.00 82.19 128 LYS A C 1
ATOM 1023 O O . LYS A 1 128 ? -3.186 -5.221 -6.549 1.00 82.19 128 LYS A O 1
ATOM 1028 N N . GLY A 1 129 ? -2.792 -5.892 -4.444 1.00 73.06 129 GLY A N 1
ATOM 1029 C CA . GLY A 1 129 ? 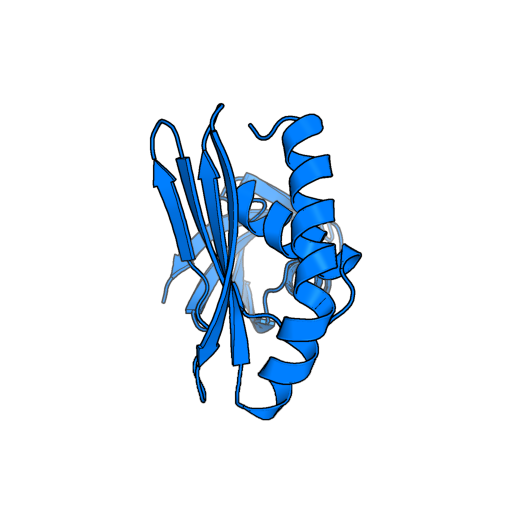-4.152 -5.621 -3.959 1.00 73.06 129 GLY A CA 1
ATOM 1030 C C . GLY A 1 129 ? -5.257 -6.411 -4.673 1.00 73.06 129 GLY A C 1
ATOM 1031 O O . GLY A 1 129 ? -6.373 -5.924 -4.747 1.00 73.06 129 GLY A O 1
ATOM 1032 N N . GLY A 1 130 ? -4.946 -7.594 -5.219 1.00 76.06 130 GLY A N 1
ATOM 1033 C CA . GLY A 1 130 ? -5.890 -8.423 -5.983 1.00 76.06 130 GLY A CA 1
ATOM 1034 C C . GLY A 1 130 ? -5.906 -8.153 -7.493 1.00 76.06 130 GLY A C 1
ATOM 1035 O O . GLY A 1 130 ? -6.302 -9.031 -8.253 1.00 76.06 130 GLY A O 1
ATOM 1036 N N . GLU A 1 131 ? -5.392 -7.007 -7.937 1.00 79.62 131 GLU A N 1
ATOM 1037 C CA . GLU A 1 131 ? -5.334 -6.620 -9.351 1.00 79.62 131 GLU A CA 1
ATOM 1038 C C . GLU A 1 131 ? -4.038 -7.089 -10.016 1.00 79.62 131 GLU A C 1
ATOM 1040 O O . GLU A 1 131 ? -2.986 -7.182 -9.370 1.00 79.62 131 GLU A O 1
ATOM 1045 N N . ARG A 1 132 ? -4.108 -7.393 -11.318 1.00 90.06 132 ARG A N 1
ATOM 1046 C CA . ARG A 1 132 ? -2.954 -7.764 -12.141 1.00 90.06 132 ARG A CA 1
ATOM 1047 C C . ARG A 1 132 ? -2.495 -6.577 -12.969 1.00 90.06 132 ARG A C 1
ATOM 1049 O O . ARG A 1 132 ? -3.289 -5.899 -13.603 1.00 90.06 132 ARG A O 1
ATOM 1056 N N . TYR A 1 133 ? -1.184 -6.384 -13.017 1.00 92.94 133 TYR A N 1
ATOM 1057 C CA . TYR A 1 133 ? -0.564 -5.318 -13.790 1.00 92.94 133 TYR A CA 1
ATOM 1058 C C . TYR A 1 133 ? 0.500 -5.883 -14.719 1.00 92.94 133 TYR A C 1
ATOM 1060 O O . TYR A 1 133 ? 1.366 -6.651 -14.292 1.00 92.94 133 TYR A O 1
ATOM 1068 N N . ARG A 1 134 ? 0.480 -5.432 -15.971 1.00 95.25 134 ARG A N 1
ATOM 1069 C CA . ARG A 1 134 ? 1.579 -5.554 -16.926 1.00 95.25 134 ARG A CA 1
ATOM 1070 C C . ARG A 1 134 ? 2.429 -4.290 -16.874 1.00 95.25 134 ARG A C 1
ATOM 1072 O O . ARG A 1 134 ? 1.975 -3.205 -17.233 1.00 95.25 134 ARG A O 1
ATOM 1079 N N . MET A 1 135 ? 3.678 -4.443 -16.458 1.00 96.25 135 MET A N 1
ATOM 1080 C CA . MET A 1 135 ? 4.679 -3.384 -16.407 1.00 96.25 135 MET A CA 1
ATOM 1081 C C . MET A 1 135 ? 5.747 -3.606 -17.474 1.00 96.25 135 MET A C 1
ATOM 1083 O O . MET A 1 135 ? 6.149 -4.740 -17.722 1.00 96.25 135 MET A O 1
ATOM 1087 N N . LYS A 1 136 ? 6.237 -2.521 -18.074 1.00 96.50 136 LYS A N 1
ATOM 1088 C CA . LYS A 1 136 ? 7.389 -2.537 -18.984 1.00 96.50 136 LYS A CA 1
ATOM 1089 C C . LYS A 1 136 ? 8.488 -1.663 -18.419 1.00 96.50 136 LYS A C 1
ATOM 1091 O O . LYS A 1 136 ? 8.218 -0.508 -18.096 1.00 96.50 136 LYS A O 1
ATOM 1096 N N . PHE A 1 137 ? 9.697 -2.194 -18.330 1.00 96.94 137 PHE A N 1
ATOM 1097 C CA . PHE A 1 137 ? 10.869 -1.481 -17.843 1.00 96.94 137 PHE A CA 1
ATOM 1098 C C . PHE A 1 137 ? 11.932 -1.381 -18.928 1.00 96.94 137 PHE A C 1
ATOM 1100 O O . PHE A 1 137 ? 12.248 -2.377 -19.559 1.00 96.94 137 PHE A O 1
ATOM 1107 N N . GLU A 1 138 ? 12.508 -0.205 -19.110 1.00 96.12 138 GLU A N 1
ATOM 1108 C CA . GLU A 1 138 ? 13.725 -0.001 -19.893 1.00 96.12 138 GLU A CA 1
ATOM 1109 C C . GLU A 1 138 ? 14.931 -0.227 -18.973 1.00 96.12 138 GLU A C 1
ATOM 1111 O O . GLU A 1 138 ? 14.964 0.315 -17.864 1.00 96.12 138 GLU A O 1
ATOM 1116 N N . GLU A 1 139 ? 15.900 -1.040 -19.392 1.00 93.19 139 GLU A N 1
ATOM 1117 C CA . GLU A 1 139 ? 17.165 -1.189 -18.665 1.00 93.19 139 GLU A CA 1
ATOM 1118 C C . GLU A 1 139 ? 18.115 -0.067 -19.101 1.00 93.19 139 GLU A C 1
ATOM 1120 O O . GLU A 1 139 ? 18.573 -0.038 -20.240 1.00 93.19 139 GLU A O 1
ATOM 1125 N N . LEU A 1 140 ? 18.373 0.890 -18.206 1.00 89.50 140 LEU A N 1
ATOM 1126 C CA . LEU A 1 140 ? 19.243 2.035 -18.495 1.00 89.50 140 LEU A CA 1
ATOM 1127 C C . LEU A 1 140 ? 20.718 1.649 -18.345 1.00 89.50 140 LEU A C 1
ATOM 1129 O O . LEU A 1 140 ? 21.556 1.960 -19.193 1.00 89.50 140 LEU A O 1
ATOM 1133 N N . HIS A 1 141 ? 21.024 0.957 -17.249 1.00 87.25 141 HIS A N 1
ATOM 1134 C CA . HIS A 1 141 ? 22.340 0.458 -16.870 1.00 87.25 141 HIS A CA 1
ATOM 1135 C C . HIS A 1 141 ? 22.177 -0.901 -16.184 1.00 87.25 141 HIS A C 1
ATOM 1137 O O . HIS A 1 141 ? 21.063 -1.310 -15.859 1.00 87.25 141 HIS A O 1
ATOM 1143 N N . LEU A 1 142 ? 23.291 -1.585 -15.913 1.00 86.81 142 LEU A N 1
ATOM 1144 C CA . LEU A 1 142 ? 23.273 -2.866 -15.212 1.00 86.81 142 LEU A CA 1
ATOM 1145 C C . LEU A 1 142 ? 22.513 -2.744 -13.878 1.00 86.81 142 LEU A C 1
ATOM 1147 O O . LEU A 1 142 ? 22.967 -2.060 -12.959 1.00 86.81 142 LEU A O 1
ATOM 1151 N N . ASN A 1 143 ? 21.394 -3.462 -13.761 1.00 86.75 143 ASN A N 1
ATOM 1152 C CA . ASN A 1 143 ? 20.484 -3.419 -12.610 1.00 86.75 143 ASN A CA 1
ATOM 1153 C C . ASN A 1 143 ? 19.822 -2.049 -12.351 1.00 86.75 143 ASN A C 1
ATOM 1155 O O . ASN A 1 143 ? 19.459 -1.748 -11.212 1.00 86.75 143 ASN A O 1
ATOM 1159 N N . GLU A 1 144 ? 19.655 -1.216 -13.373 1.00 93.19 144 GLU A N 1
ATOM 1160 C CA . GLU A 1 144 ? 18.891 0.028 -13.304 1.00 93.19 144 GLU A CA 1
ATOM 1161 C C . GLU A 1 144 ? 17.734 -0.012 -14.298 1.00 93.19 144 GLU A C 1
ATOM 1163 O O . GLU A 1 144 ? 17.929 0.002 -15.511 1.00 93.19 144 GLU A O 1
ATOM 1168 N N . PHE A 1 145 ? 16.513 -0.035 -13.768 1.00 94.88 145 PHE A N 1
ATOM 1169 C CA . PHE A 1 145 ? 15.296 -0.234 -14.545 1.00 94.88 145 PHE A CA 1
ATOM 1170 C C . PHE A 1 145 ? 14.374 0.972 -14.427 1.00 94.88 145 PHE A C 1
ATOM 1172 O O . PHE A 1 145 ? 13.931 1.316 -13.331 1.00 94.88 145 PHE A O 1
ATOM 1179 N N . LYS A 1 146 ? 14.011 1.584 -15.548 1.00 94.25 146 LYS A N 1
ATOM 1180 C CA . LYS A 1 146 ? 13.040 2.676 -15.605 1.00 94.25 146 LYS A CA 1
ATOM 1181 C C . LYS A 1 146 ? 11.687 2.146 -16.051 1.00 94.25 146 LYS A C 1
ATOM 1183 O O . LYS A 1 146 ? 11.565 1.585 -17.132 1.00 94.25 146 LYS A O 1
ATOM 1188 N N . LEU A 1 147 ? 10.647 2.339 -15.245 1.00 94.56 147 LEU A N 1
ATOM 1189 C CA . LEU A 1 147 ? 9.286 1.970 -15.624 1.00 94.56 147 LEU A CA 1
ATOM 1190 C C . LEU A 1 147 ? 8.836 2.838 -16.806 1.00 94.56 147 LEU A C 1
ATOM 1192 O O . LEU A 1 147 ? 8.730 4.052 -16.676 1.00 94.56 147 LEU A O 1
ATOM 1196 N N . VAL A 1 148 ? 8.520 2.221 -17.936 1.00 95.12 148 VAL A N 1
ATOM 1197 C CA . VAL A 1 148 ? 8.004 2.886 -19.140 1.00 95.12 148 VAL A CA 1
ATOM 1198 C C . VAL A 1 148 ? 6.482 2.945 -19.108 1.00 95.12 148 VAL A C 1
ATOM 1200 O O . VAL A 1 148 ? 5.889 3.981 -19.386 1.00 95.12 148 VAL A O 1
ATOM 1203 N N . SER A 1 149 ? 5.833 1.841 -18.741 1.00 93.12 149 SER A N 1
ATOM 1204 C CA . SER A 1 149 ? 4.372 1.755 -18.702 1.00 93.12 149 SER A CA 1
ATOM 1205 C C . SER A 1 149 ? 3.902 0.763 -17.653 1.00 93.12 149 SER A C 1
ATOM 1207 O O . SER A 1 149 ? 4.542 -0.269 -17.461 1.00 93.12 149 SER A O 1
ATOM 1209 N N . ILE A 1 150 ? 2.746 1.034 -17.059 1.00 92.81 150 ILE A N 1
ATOM 1210 C CA . ILE A 1 150 ? 2.009 0.122 -16.186 1.00 92.81 150 ILE A CA 1
ATOM 1211 C C . ILE A 1 150 ? 0.553 0.106 -16.651 1.00 92.81 150 ILE A C 1
ATOM 1213 O O . ILE A 1 150 ? -0.062 1.162 -16.753 1.00 92.81 150 ILE A O 1
ATOM 1217 N N . ASN A 1 151 ? 0.031 -1.075 -16.972 1.00 89.69 151 ASN A N 1
ATOM 1218 C CA . ASN A 1 151 ? -1.350 -1.268 -17.411 1.00 89.69 151 ASN A CA 1
ATOM 1219 C C . ASN A 1 151 ? -1.989 -2.376 -16.575 1.00 89.69 151 ASN A C 1
ATOM 1221 O O . ASN A 1 151 ? -1.365 -3.417 -16.377 1.00 89.69 151 ASN A O 1
ATOM 1225 N N . GLU A 1 152 ? -3.208 -2.160 -16.097 1.00 89.81 152 GLU A N 1
ATOM 1226 C CA . GLU A 1 152 ? -4.029 -3.214 -15.493 1.00 89.81 152 GLU A CA 1
ATOM 1227 C C . GLU A 1 152 ? -4.469 -4.219 -16.577 1.00 89.81 152 GLU A C 1
ATOM 1229 O O . GLU A 1 152 ? -4.718 -3.809 -17.716 1.00 89.81 152 GLU A O 1
ATOM 1234 N N . ILE A 1 153 ? -4.487 -5.523 -16.261 1.00 87.81 153 ILE A N 1
ATOM 1235 C CA . ILE A 1 153 ? -4.813 -6.618 -17.201 1.00 87.81 153 ILE A CA 1
ATOM 1236 C C . ILE A 1 153 ? -5.717 -7.694 -16.599 1.00 87.81 153 ILE A C 1
ATOM 1238 O O . ILE A 1 153 ? -5.632 -7.944 -15.376 1.00 87.81 153 ILE A O 1
#

Radius of gyration: 17.11 Å; chains: 1; bounding box: 38×35×46 Å

Sequence (153 aa):
MITATIKRNLFKEISKLIPEIKDSLNYGIPHIIGEITQGEGIFLQIVTYADKEQQLIVNDESKICFILPVKETKAYKLFIDVLNLIENRGLKPGSTIMGDLKSRLEKLGYKVVWITPMHDFVEVITVKGGERYRMKFEELHLNEFKLVSINEI

pLDDT: mean 88.16, std 7.78, range [59.09, 97.12]